Protein AF-A0A662X1R1-F1 (afdb_monomer_lite)

Sequence (113 aa):
SIVDDDDDEDATPTSKEPVNLMQFVVMLYNFGVAQCTLVYDLFRAFVDSFSSTDIELIHQFLKAGGSQLRADDADALRQMVAAIQQKVGEAQQSNGGDQPEERIRFILDSSTT

Secondary structure (DSSP, 8-state):
---------------HHHHHHHHHHHHHHHTTSS-HHHHHHHHHHHHHH--HHHHHHHHHHHHHHHHHHHHH-HHHHHHHHHHHHHHHHHHHHH-SS-S-HHHHHHHHHTT--

pLDDT: mean 75.8, std 15.09, range [45.5, 90.25]

Structure (mmCIF, N/CA/C/O backbone):
data_AF-A0A662X1R1-F1
#
_entry.id   AF-A0A662X1R1-F1
#
loop_
_atom_site.group_PDB
_atom_site.id
_atom_site.type_symbol
_atom_site.label_atom_id
_atom_site.label_alt_id
_atom_site.label_comp_id
_atom_site.label_asym_id
_atom_site.label_entity_id
_atom_site.label_seq_id
_atom_site.pdbx_PDB_ins_code
_atom_site.Cartn_x
_atom_site.Cartn_y
_atom_site.Cartn_z
_atom_site.occupancy
_atom_site.B_iso_or_equiv
_atom_site.auth_seq_id
_atom_site.auth_comp_id
_atom_site.auth_asym_id
_atom_site.auth_atom_id
_atom_site.pdbx_PDB_model_num
ATOM 1 N N . SER A 1 1 ? 16.339 6.416 55.329 1.00 47.03 1 SER A N 1
ATOM 2 C CA . SER A 1 1 ? 15.478 5.809 54.307 1.00 47.03 1 SER A CA 1
ATOM 3 C C . SER A 1 1 ? 14.629 6.885 53.681 1.00 47.03 1 SER A C 1
ATOM 5 O O . SER A 1 1 ? 13.690 7.318 54.327 1.00 47.03 1 SER A O 1
ATOM 7 N N . ILE A 1 2 ? 15.011 7.335 52.493 1.00 45.50 2 ILE A N 1
ATOM 8 C CA . ILE A 1 2 ? 14.128 7.818 51.428 1.00 45.50 2 ILE A CA 1
ATOM 9 C C . ILE A 1 2 ? 14.800 7.232 50.186 1.00 45.50 2 ILE A C 1
ATOM 11 O O . ILE A 1 2 ? 15.981 7.473 49.947 1.00 45.50 2 ILE A O 1
ATOM 15 N N . VAL A 1 3 ? 14.108 6.278 49.582 1.00 48.97 3 VAL A N 1
ATOM 16 C CA . VAL A 1 3 ? 14.410 5.717 48.270 1.00 48.97 3 VAL A CA 1
ATOM 17 C C . VAL A 1 3 ? 13.708 6.649 47.296 1.00 48.97 3 VAL A C 1
ATOM 19 O O . VAL A 1 3 ? 12.483 6.723 47.323 1.00 48.97 3 VAL A O 1
ATOM 22 N N . ASP A 1 4 ? 14.481 7.418 46.539 1.00 50.94 4 ASP A N 1
ATOM 23 C CA . ASP A 1 4 ? 13.992 8.062 45.326 1.00 50.94 4 ASP A CA 1
ATOM 24 C C . ASP A 1 4 ? 14.103 7.003 44.219 1.00 50.94 4 ASP A C 1
ATOM 26 O O . ASP A 1 4 ? 15.178 6.751 43.674 1.00 50.94 4 ASP A O 1
ATOM 30 N N . ASP A 1 5 ? 12.995 6.289 44.022 1.00 50.84 5 ASP A N 1
ATOM 31 C CA . ASP A 1 5 ? 12.708 5.462 42.850 1.00 50.84 5 ASP A CA 1
ATOM 32 C C . ASP A 1 5 ? 12.301 6.432 41.726 1.00 50.84 5 ASP A C 1
ATOM 34 O O . ASP A 1 5 ? 11.145 6.853 41.642 1.00 50.84 5 ASP A O 1
ATOM 38 N N . ASP A 1 6 ? 13.272 6.862 40.915 1.00 49.09 6 ASP A N 1
ATOM 39 C CA . ASP A 1 6 ? 12.999 7.460 39.603 1.00 49.09 6 ASP A CA 1
ATOM 40 C C . ASP A 1 6 ? 12.611 6.319 38.651 1.00 49.09 6 ASP A C 1
ATOM 42 O O . ASP A 1 6 ? 13.437 5.728 37.951 1.00 49.09 6 ASP A O 1
ATOM 46 N N . ASP A 1 7 ? 11.326 5.984 38.708 1.00 48.25 7 ASP A N 1
ATOM 47 C CA . ASP A 1 7 ? 10.625 5.032 37.854 1.00 48.25 7 ASP A CA 1
ATOM 48 C C . ASP A 1 7 ? 10.387 5.672 36.471 1.00 48.25 7 ASP A C 1
ATOM 50 O O . ASP A 1 7 ? 9.308 6.171 36.152 1.00 48.25 7 ASP A O 1
ATOM 54 N N . ASP A 1 8 ? 11.442 5.728 35.653 1.00 48.56 8 ASP A N 1
ATOM 55 C CA . ASP A 1 8 ? 11.401 6.131 34.235 1.00 48.56 8 ASP A CA 1
ATOM 56 C C . ASP A 1 8 ? 10.998 4.919 33.355 1.00 48.56 8 ASP A C 1
ATOM 58 O O . ASP A 1 8 ? 11.670 4.544 32.389 1.00 48.56 8 ASP A O 1
ATOM 62 N N . GLU A 1 9 ? 9.906 4.246 33.730 1.00 54.38 9 GLU A N 1
ATOM 63 C CA . GLU A 1 9 ? 9.410 3.015 33.104 1.00 54.38 9 GLU A CA 1
ATOM 64 C C . GLU A 1 9 ? 8.060 3.240 32.392 1.00 54.38 9 GLU A C 1
ATOM 66 O O . GLU A 1 9 ? 7.065 2.630 32.754 1.00 54.38 9 GLU A O 1
ATOM 71 N N . ASP A 1 10 ? 7.984 4.090 31.353 1.00 45.81 10 ASP A N 1
ATOM 72 C CA . ASP A 1 10 ? 6.912 3.930 30.340 1.00 45.81 10 ASP A CA 1
ATOM 73 C C . ASP A 1 10 ? 7.189 4.566 28.964 1.00 45.81 10 ASP A C 1
ATOM 75 O O . ASP A 1 10 ? 6.433 5.375 28.419 1.00 45.81 10 ASP A O 1
ATOM 79 N N . ALA A 1 11 ? 8.290 4.167 28.340 1.00 45.84 11 ALA A N 1
ATOM 80 C CA . ALA A 1 11 ? 8.374 4.217 26.889 1.00 45.84 11 ALA A CA 1
ATOM 81 C C . ALA A 1 11 ? 8.975 2.903 26.425 1.00 45.84 11 ALA A C 1
ATOM 83 O O . ALA A 1 11 ? 10.178 2.818 26.188 1.00 45.84 11 ALA A O 1
ATOM 84 N N . THR A 1 12 ? 8.147 1.863 26.295 1.00 47.00 12 THR A N 1
ATOM 85 C CA . THR A 1 12 ? 8.550 0.716 25.478 1.00 47.00 12 THR A CA 1
ATOM 86 C C . THR A 1 12 ? 8.950 1.280 24.110 1.00 47.00 12 THR A C 1
ATOM 88 O O . THR A 1 12 ? 8.111 1.862 23.415 1.00 47.00 12 THR A O 1
ATOM 91 N N . PRO A 1 13 ? 10.238 1.233 23.719 1.00 54.03 13 PRO A N 1
ATOM 92 C CA . PRO A 1 13 ? 10.617 1.703 22.407 1.00 54.03 13 PRO A CA 1
ATOM 93 C C . PRO A 1 13 ? 9.915 0.757 21.447 1.00 54.03 13 PRO A C 1
ATOM 95 O O . PRO A 1 13 ? 10.226 -0.435 21.422 1.00 54.03 13 PRO A O 1
ATOM 98 N N . THR A 1 14 ? 8.946 1.257 20.680 1.00 56.66 14 THR A N 1
ATOM 99 C CA . THR A 1 14 ? 8.482 0.544 19.496 1.00 56.66 14 THR A CA 1
ATOM 100 C C . THR A 1 14 ? 9.742 0.115 18.755 1.00 56.66 14 THR A C 1
ATOM 102 O O . THR A 1 14 ? 10.583 0.955 18.413 1.00 56.66 14 THR A O 1
ATOM 105 N N . SER A 1 15 ? 9.968 -1.202 18.662 1.00 64.38 15 SER A N 1
ATOM 106 C CA . SER A 1 15 ? 11.213 -1.709 18.090 1.00 64.38 15 SER A CA 1
ATOM 107 C C . SER A 1 15 ? 11.367 -1.058 16.721 1.00 64.38 15 SER A C 1
ATOM 109 O O . SER A 1 15 ? 10.462 -1.105 15.889 1.00 64.38 15 SER A O 1
ATOM 111 N N . LYS A 1 16 ? 12.492 -0.375 16.498 1.00 75.69 16 LYS A N 1
ATOM 112 C CA . LYS A 1 16 ? 12.748 0.333 15.233 1.00 75.69 16 LYS A CA 1
ATOM 113 C C . LYS A 1 16 ? 13.031 -0.645 14.095 1.00 75.69 16 LYS A C 1
ATOM 115 O O . LYS A 1 16 ? 13.070 -0.250 12.935 1.00 75.69 16 LYS A O 1
ATOM 120 N N . GLU A 1 17 ? 13.242 -1.915 14.422 1.00 83.44 17 GLU A N 1
ATOM 121 C CA . GLU A 1 17 ? 13.563 -2.983 13.483 1.00 83.44 17 GLU A CA 1
ATOM 122 C C . GLU A 1 17 ? 12.483 -3.177 12.406 1.00 83.44 17 GLU A C 1
ATOM 124 O O . GLU A 1 17 ? 12.838 -3.071 11.231 1.00 83.44 17 GLU A O 1
ATOM 129 N N . PRO A 1 18 ? 11.186 -3.378 12.725 1.00 83.12 18 PRO A N 1
ATOM 130 C CA . PRO A 1 18 ? 10.138 -3.515 11.713 1.00 83.12 18 PRO A CA 1
ATOM 131 C C . PRO A 1 18 ? 10.007 -2.284 10.811 1.00 83.12 18 PRO A C 1
ATOM 133 O O . PRO A 1 18 ? 9.851 -2.433 9.601 1.00 83.12 18 PRO A O 1
ATOM 136 N N . VAL A 1 19 ? 10.151 -1.073 11.358 1.00 83.44 19 VAL A N 1
ATOM 137 C CA . VAL A 1 19 ? 10.102 0.171 10.569 1.00 83.44 19 VAL A CA 1
ATOM 138 C C . VAL A 1 19 ? 11.295 0.266 9.615 1.00 83.44 19 VAL A C 1
ATOM 140 O O . VAL A 1 19 ? 11.131 0.593 8.441 1.00 83.44 19 VAL A O 1
ATOM 143 N N . ASN A 1 20 ? 12.498 -0.073 10.082 1.00 87.62 20 ASN A N 1
ATOM 144 C CA . ASN A 1 20 ? 13.706 -0.068 9.256 1.00 87.62 20 ASN A CA 1
ATOM 145 C C . ASN A 1 20 ? 13.650 -1.130 8.149 1.00 87.62 20 ASN A C 1
ATOM 147 O O . ASN A 1 20 ? 14.025 -0.853 7.009 1.00 87.62 20 ASN A O 1
ATOM 151 N N . LEU A 1 21 ? 13.166 -2.333 8.470 1.00 88.69 21 LEU A N 1
ATOM 152 C CA . LEU A 1 21 ? 12.969 -3.407 7.497 1.00 88.69 21 LEU A CA 1
ATOM 153 C C . LEU A 1 21 ? 11.928 -3.012 6.451 1.00 88.69 21 LEU A C 1
ATOM 155 O O . LEU A 1 21 ? 12.163 -3.191 5.258 1.00 88.69 21 LEU A O 1
ATOM 159 N N . MET A 1 22 ? 10.822 -2.404 6.878 1.00 86.56 22 MET A N 1
ATOM 160 C CA . MET A 1 22 ? 9.812 -1.867 5.971 1.00 86.56 22 MET A CA 1
ATOM 161 C C . MET A 1 22 ? 10.404 -0.818 5.033 1.00 86.56 22 MET A C 1
ATOM 163 O O . MET A 1 22 ? 10.251 -0.907 3.816 1.00 86.56 22 MET A O 1
ATOM 167 N N . GLN A 1 23 ? 11.147 0.143 5.583 1.00 86.38 23 GLN A N 1
ATOM 168 C CA . GLN A 1 23 ? 11.812 1.173 4.793 1.00 86.38 23 GLN A CA 1
ATOM 169 C C . GLN A 1 23 ? 12.769 0.555 3.765 1.00 86.38 23 GLN A C 1
ATOM 171 O O . GLN A 1 23 ? 12.835 1.017 2.628 1.00 86.38 23 GLN A O 1
ATOM 176 N N . PHE A 1 24 ? 13.481 -0.511 4.135 1.00 89.50 24 PHE A N 1
ATOM 177 C CA . PHE A 1 24 ? 14.346 -1.247 3.220 1.00 89.50 24 PHE A CA 1
ATOM 178 C C . PHE A 1 24 ? 13.564 -1.920 2.083 1.00 89.50 24 PHE A C 1
ATOM 180 O O . PHE A 1 24 ? 13.948 -1.777 0.923 1.00 89.50 24 PHE A O 1
ATOM 187 N N . VAL A 1 25 ? 12.439 -2.578 2.377 1.00 88.12 25 VAL A N 1
ATOM 188 C CA . VAL A 1 25 ? 11.570 -3.186 1.352 1.00 88.12 25 VAL A CA 1
ATOM 189 C C . VAL A 1 25 ? 11.021 -2.130 0.392 1.00 88.12 25 VAL A C 1
ATOM 191 O O . VAL A 1 25 ? 11.081 -2.320 -0.823 1.00 88.12 25 VAL A O 1
ATOM 194 N N . VAL A 1 26 ? 10.557 -0.990 0.912 1.00 86.69 26 VAL A N 1
ATOM 195 C CA . VAL A 1 26 ? 10.090 0.131 0.083 1.00 86.69 26 VAL A CA 1
ATOM 196 C C . VAL A 1 26 ? 11.206 0.648 -0.815 1.00 86.69 26 VAL A C 1
ATOM 198 O O . VAL A 1 26 ? 10.974 0.901 -1.991 1.00 86.69 26 VAL A O 1
ATOM 201 N N . MET A 1 27 ? 12.434 0.761 -0.303 1.00 88.19 27 MET A N 1
ATOM 202 C CA . MET A 1 27 ? 13.574 1.145 -1.133 1.00 88.19 27 MET A CA 1
ATOM 203 C C . MET A 1 27 ? 13.813 0.134 -2.260 1.00 88.19 27 MET A C 1
ATOM 205 O O . MET A 1 27 ? 13.953 0.546 -3.407 1.00 88.19 27 MET A O 1
ATOM 209 N N . LEU A 1 28 ? 13.802 -1.173 -1.982 1.00 89.75 28 LEU A N 1
ATOM 210 C CA . LEU A 1 28 ? 13.960 -2.199 -3.022 1.00 89.75 28 LEU A CA 1
ATOM 211 C C . LEU A 1 28 ? 12.873 -2.115 -4.102 1.00 89.75 28 LEU A C 1
ATOM 213 O O . LEU A 1 28 ? 13.179 -2.281 -5.283 1.00 89.75 28 LEU A O 1
ATOM 217 N N . TYR A 1 29 ? 11.631 -1.833 -3.713 1.00 88.50 29 TYR A N 1
ATOM 218 C CA . TYR A 1 29 ? 10.533 -1.591 -4.649 1.00 88.50 29 TYR A CA 1
ATOM 219 C C . TYR A 1 29 ? 10.753 -0.316 -5.477 1.00 88.50 29 TYR A C 1
ATOM 221 O O . TYR A 1 29 ? 10.681 -0.353 -6.706 1.00 88.50 29 TYR A O 1
ATOM 229 N N . ASN A 1 30 ? 11.128 0.791 -4.834 1.00 84.75 30 ASN A N 1
ATOM 230 C CA . ASN A 1 30 ? 11.384 2.066 -5.507 1.00 84.75 30 ASN A CA 1
ATOM 231 C C . ASN A 1 30 ? 12.557 1.979 -6.501 1.00 84.75 30 ASN A C 1
ATOM 233 O O . ASN A 1 30 ? 12.536 2.628 -7.545 1.00 84.75 30 ASN A O 1
ATOM 237 N N . PHE A 1 31 ? 13.567 1.151 -6.215 1.00 87.88 31 PHE A N 1
ATOM 238 C CA . PHE A 1 31 ? 14.685 0.874 -7.124 1.00 87.88 31 PHE A CA 1
ATOM 239 C C . PHE A 1 31 ? 14.372 -0.194 -8.189 1.00 87.88 31 PHE A C 1
ATOM 241 O O . PHE A 1 31 ? 15.246 -0.521 -8.992 1.00 87.88 31 PHE A O 1
ATOM 248 N N . GLY A 1 32 ? 13.154 -0.749 -8.211 1.00 85.75 32 GLY A N 1
ATOM 249 C CA . GLY A 1 32 ? 12.725 -1.769 -9.173 1.00 85.75 32 GLY A CA 1
ATOM 250 C C . GLY A 1 32 ? 13.344 -3.155 -8.954 1.00 85.75 32 GLY A C 1
ATOM 251 O O . GLY A 1 32 ? 13.273 -4.003 -9.839 1.00 85.75 32 GLY A O 1
ATOM 252 N N . VAL A 1 33 ? 13.964 -3.393 -7.794 1.00 90.25 33 VAL A N 1
ATOM 253 C CA . VAL A 1 33 ? 14.544 -4.693 -7.412 1.00 90.25 33 VAL A CA 1
ATOM 254 C C . VAL A 1 33 ? 13.447 -5.652 -6.945 1.00 90.25 33 VAL A C 1
ATOM 256 O O . VAL A 1 33 ? 13.503 -6.845 -7.235 1.00 90.25 33 VAL A O 1
ATOM 259 N N . ALA A 1 34 ? 12.446 -5.131 -6.232 1.00 87.56 34 ALA A N 1
ATOM 260 C CA . ALA A 1 34 ? 11.251 -5.864 -5.831 1.00 87.56 34 ALA A CA 1
ATOM 261 C C . ALA A 1 34 ? 10.051 -5.477 -6.708 1.00 87.56 34 ALA A C 1
ATOM 263 O O . ALA A 1 34 ? 9.900 -4.320 -7.095 1.00 87.56 34 ALA A O 1
ATOM 264 N N . GLN A 1 35 ? 9.177 -6.444 -6.995 1.00 88.56 35 GLN A N 1
ATOM 265 C CA . GLN A 1 35 ? 7.936 -6.213 -7.735 1.00 88.56 35 GLN A CA 1
ATOM 266 C C . GLN A 1 35 ? 6.828 -5.695 -6.801 1.00 88.56 35 GLN A C 1
ATOM 268 O O . GLN A 1 35 ? 6.809 -6.029 -5.615 1.00 88.56 35 GLN A O 1
ATOM 273 N N . CYS A 1 36 ? 5.876 -4.926 -7.342 1.00 84.81 36 CYS A N 1
ATOM 274 C CA . CYS A 1 36 ? 4.721 -4.404 -6.601 1.00 84.81 36 CYS A CA 1
ATOM 275 C C . CYS A 1 36 ? 3.887 -5.499 -5.904 1.00 84.81 36 CYS A C 1
ATOM 277 O O . CYS A 1 36 ? 3.325 -5.256 -4.843 1.00 84.81 36 CYS A O 1
ATOM 279 N N . THR A 1 37 ? 3.865 -6.725 -6.436 1.00 87.50 37 THR A N 1
ATOM 280 C CA . THR A 1 37 ? 3.172 -7.893 -5.860 1.00 87.50 37 THR A CA 1
ATOM 281 C C . THR A 1 37 ? 3.612 -8.211 -4.431 1.00 87.50 37 THR A C 1
ATOM 283 O O . THR A 1 37 ? 2.766 -8.289 -3.546 1.00 87.50 37 THR A O 1
ATOM 286 N N . LEU A 1 38 ? 4.924 -8.288 -4.173 1.00 87.88 38 LEU A N 1
ATOM 287 C CA . LEU A 1 38 ? 5.478 -8.528 -2.829 1.00 87.88 38 LEU A CA 1
ATOM 288 C C . LEU A 1 38 ? 4.976 -7.490 -1.820 1.00 87.88 38 LEU A C 1
ATOM 290 O O . LEU A 1 38 ? 4.717 -7.783 -0.654 1.00 87.88 38 LEU A O 1
ATOM 294 N N . VAL A 1 39 ? 4.871 -6.256 -2.290 1.00 85.88 39 VAL A N 1
ATOM 295 C CA . VAL A 1 39 ? 4.506 -5.106 -1.484 1.00 85.88 39 VAL A CA 1
ATOM 296 C C . VAL A 1 39 ? 3.011 -5.123 -1.153 1.00 85.88 39 VAL A C 1
ATOM 298 O O . VAL A 1 39 ? 2.638 -4.889 -0.004 1.00 85.88 39 VAL A O 1
ATOM 301 N N . TYR A 1 40 ? 2.163 -5.465 -2.127 1.00 87.81 40 TYR A N 1
ATOM 302 C CA . TYR A 1 40 ? 0.733 -5.683 -1.906 1.00 87.81 40 TYR A CA 1
ATOM 303 C C . TYR A 1 40 ? 0.468 -6.843 -0.933 1.00 87.81 40 TYR A C 1
ATOM 305 O O . TYR A 1 40 ? -0.399 -6.725 -0.066 1.00 87.81 40 TYR A O 1
ATOM 313 N N . ASP A 1 41 ? 1.236 -7.932 -1.024 1.00 89.31 41 ASP A N 1
ATOM 314 C CA . ASP A 1 41 ? 1.092 -9.091 -0.135 1.00 89.31 41 ASP A CA 1
ATOM 315 C C . ASP A 1 41 ? 1.471 -8.755 1.317 1.00 89.31 41 ASP A C 1
ATOM 317 O O . ASP A 1 41 ? 0.732 -9.090 2.246 1.00 89.31 41 ASP A O 1
ATOM 321 N N . LEU A 1 42 ? 2.579 -8.032 1.519 1.00 88.94 42 LEU A N 1
ATOM 322 C CA . LEU A 1 42 ? 2.981 -7.508 2.831 1.00 88.94 42 LEU A CA 1
ATOM 323 C C . LEU A 1 42 ? 1.908 -6.593 3.418 1.00 88.94 42 LEU A C 1
ATOM 325 O O . LEU A 1 42 ? 1.512 -6.757 4.570 1.00 88.94 42 LEU A O 1
ATOM 329 N N . PHE A 1 43 ? 1.400 -5.662 2.612 1.00 87.75 43 PHE A N 1
ATOM 330 C CA . PHE A 1 43 ? 0.342 -4.756 3.035 1.00 87.75 43 PHE A CA 1
ATOM 331 C C . PHE A 1 43 ? -0.899 -5.512 3.503 1.00 87.75 43 PHE A C 1
ATOM 333 O O . PHE A 1 43 ? -1.459 -5.209 4.555 1.00 87.75 43 PHE A O 1
ATOM 340 N N . ARG A 1 44 ? -1.318 -6.527 2.745 1.00 88.81 44 ARG A N 1
ATOM 341 C CA . ARG A 1 44 ? -2.473 -7.349 3.095 1.00 88.81 44 ARG A CA 1
ATOM 342 C C . ARG A 1 44 ? -2.259 -8.110 4.402 1.00 88.81 44 ARG A C 1
ATOM 344 O O . ARG A 1 44 ? -3.173 -8.138 5.219 1.00 88.81 44 ARG A O 1
ATOM 351 N N . ALA A 1 45 ? -1.051 -8.625 4.639 1.00 89.50 45 ALA A N 1
ATOM 352 C CA . ALA A 1 45 ? -0.703 -9.255 5.910 1.00 89.50 45 ALA A CA 1
ATOM 353 C C . ALA A 1 45 ? -0.848 -8.286 7.101 1.00 89.50 45 ALA A C 1
ATOM 355 O O . ALA A 1 45 ? -1.415 -8.672 8.120 1.00 89.50 45 ALA A O 1
ATOM 356 N N . PHE A 1 46 ? -0.422 -7.024 6.954 1.00 88.19 46 PHE A N 1
ATOM 357 C CA . PHE A 1 46 ? -0.584 -5.994 7.994 1.00 88.19 46 PHE A CA 1
ATOM 358 C C . PHE A 1 46 ? -2.042 -5.608 8.238 1.00 88.19 46 PHE A C 1
ATOM 360 O O . PHE A 1 46 ? -2.441 -5.357 9.374 1.00 88.19 46 PHE A O 1
ATOM 367 N N . VAL A 1 47 ? -2.858 -5.557 7.183 1.00 86.69 47 VAL A N 1
ATOM 368 C CA . VAL A 1 47 ? -4.300 -5.293 7.311 1.00 86.69 47 VAL A CA 1
ATOM 369 C C . VAL A 1 47 ? -5.012 -6.451 8.013 1.00 86.69 47 VAL A C 1
ATOM 371 O O . VAL A 1 47 ? -5.958 -6.225 8.770 1.00 86.69 47 VAL A O 1
ATOM 374 N N . ASP A 1 48 ? -4.562 -7.686 7.791 1.00 87.75 48 ASP A N 1
ATOM 375 C CA . ASP A 1 48 ? -5.141 -8.866 8.427 1.00 87.75 48 ASP A CA 1
ATOM 376 C C . ASP A 1 48 ? -4.824 -8.928 9.929 1.00 87.75 48 ASP A C 1
ATOM 378 O O . ASP A 1 48 ? -5.745 -9.179 10.715 1.00 87.75 48 ASP A O 1
ATOM 382 N N . SER A 1 49 ? -3.574 -8.654 10.334 1.00 86.69 49 SER A N 1
ATOM 383 C CA . SER A 1 49 ? -3.149 -8.631 11.744 1.00 86.69 49 SER A CA 1
ATOM 384 C C . SER A 1 49 ? -3.615 -7.389 12.505 1.00 86.69 49 SER A C 1
ATOM 386 O O . SER A 1 49 ? -3.992 -7.501 13.670 1.00 86.69 49 SER A O 1
ATOM 388 N N . PHE A 1 50 ? -3.625 -6.228 11.844 1.00 84.81 50 PHE A N 1
ATOM 389 C CA . PHE A 1 50 ? -4.168 -4.959 12.333 1.00 84.81 50 PHE A CA 1
ATOM 390 C C . PHE A 1 50 ? -3.681 -4.538 13.737 1.00 84.81 50 PHE A C 1
ATOM 392 O O . PHE A 1 50 ? -4.446 -4.011 14.546 1.00 84.81 50 PHE A O 1
ATOM 399 N N . SER A 1 51 ? -2.403 -4.772 14.056 1.00 84.50 51 SER A N 1
ATOM 400 C CA . SER A 1 51 ? -1.799 -4.296 15.307 1.00 84.50 51 SER A CA 1
ATOM 401 C C . SER A 1 51 ? -1.401 -2.813 15.233 1.00 84.50 51 SER A C 1
ATOM 403 O O . SER A 1 51 ? -1.320 -2.224 14.156 1.00 84.50 51 SER A O 1
ATOM 405 N N . SER A 1 52 ? -1.090 -2.198 16.381 1.00 80.81 52 SER A N 1
ATOM 406 C CA . SER A 1 52 ? -0.596 -0.809 16.439 1.00 80.81 52 SER A CA 1
ATOM 407 C C . SER A 1 52 ? 0.649 -0.594 15.563 1.00 80.81 52 SER A C 1
ATOM 409 O O . SER A 1 52 ? 0.740 0.388 14.827 1.00 80.81 52 SER A O 1
ATOM 411 N N . THR A 1 53 ? 1.577 -1.559 15.569 1.00 82.88 53 THR A N 1
ATOM 412 C CA . THR A 1 53 ? 2.774 -1.529 14.719 1.00 82.88 53 THR A CA 1
ATOM 413 C C . THR A 1 53 ? 2.412 -1.637 13.241 1.00 82.88 53 THR A C 1
ATOM 415 O O . THR A 1 53 ? 2.947 -0.887 12.433 1.00 82.88 53 THR A O 1
ATOM 418 N N . ASP A 1 54 ? 1.473 -2.511 12.882 1.00 85.81 54 ASP A N 1
ATOM 419 C CA . ASP A 1 54 ? 1.056 -2.711 11.489 1.00 85.81 54 ASP A CA 1
ATOM 420 C C . ASP A 1 54 ? 0.445 -1.447 10.882 1.00 85.81 54 ASP A C 1
ATOM 422 O O . ASP A 1 54 ? 0.741 -1.102 9.739 1.00 85.81 54 ASP A O 1
ATOM 426 N N . ILE A 1 55 ? -0.355 -0.715 11.663 1.00 85.56 55 ILE A N 1
ATOM 427 C CA . ILE A 1 55 ? -0.948 0.562 11.246 1.00 85.56 55 ILE A CA 1
ATOM 428 C C . ILE A 1 55 ? 0.149 1.592 10.942 1.00 85.56 55 ILE A C 1
ATOM 430 O O . ILE A 1 55 ? 0.077 2.294 9.930 1.00 85.56 55 ILE A O 1
ATOM 434 N N . GLU A 1 56 ? 1.184 1.665 11.779 1.00 85.38 56 GLU A N 1
ATOM 435 C CA . GLU A 1 56 ? 2.309 2.581 11.576 1.00 85.38 56 GLU A CA 1
ATOM 436 C C . GLU A 1 56 ? 3.157 2.192 10.352 1.00 85.38 56 GLU A C 1
ATOM 438 O O . GLU A 1 56 ? 3.547 3.055 9.561 1.00 85.38 56 GLU A O 1
ATOM 443 N N . LEU A 1 57 ? 3.365 0.892 10.118 1.00 85.88 57 LEU A N 1
ATOM 444 C CA . LEU A 1 57 ? 4.040 0.393 8.916 1.00 85.88 57 LEU A CA 1
ATOM 445 C C . LEU A 1 57 ? 3.240 0.693 7.642 1.00 85.88 57 LEU A C 1
ATOM 447 O O . LEU A 1 57 ? 3.816 1.172 6.665 1.00 85.88 57 LEU A O 1
ATOM 451 N N . ILE A 1 58 ? 1.923 0.465 7.658 1.00 86.88 58 ILE A N 1
ATOM 452 C CA . ILE A 1 58 ? 0.997 0.806 6.566 1.00 86.88 58 ILE A CA 1
ATOM 453 C C . ILE A 1 58 ? 1.069 2.302 6.248 1.00 86.88 58 ILE A C 1
ATOM 455 O O . ILE A 1 58 ? 1.125 2.694 5.080 1.00 86.88 58 ILE A O 1
ATOM 459 N N . HIS A 1 59 ? 1.078 3.148 7.277 1.00 84.44 59 HIS A N 1
ATOM 460 C CA . HIS A 1 59 ? 1.132 4.598 7.118 1.00 84.44 59 HIS A CA 1
ATOM 461 C C . HIS A 1 59 ? 2.442 5.059 6.473 1.00 84.44 59 HIS A C 1
ATOM 463 O O . HIS A 1 59 ? 2.425 5.748 5.447 1.00 84.44 59 HIS A O 1
ATOM 469 N N . GLN A 1 60 ? 3.574 4.614 7.022 1.00 83.12 60 GLN A N 1
ATOM 470 C CA . GLN A 1 60 ? 4.901 4.898 6.477 1.00 83.12 60 GLN A CA 1
ATOM 471 C C . GLN A 1 60 ? 5.014 4.430 5.022 1.00 83.12 60 GLN A C 1
ATOM 473 O O . GLN A 1 60 ? 5.582 5.115 4.166 1.00 83.12 60 GLN A O 1
ATOM 478 N N . PHE A 1 61 ? 4.426 3.276 4.733 1.00 83.25 61 PHE A N 1
ATOM 479 C CA . PHE A 1 61 ? 4.412 2.678 3.417 1.00 83.25 61 PHE A CA 1
ATOM 480 C C . PHE A 1 61 ? 3.625 3.513 2.392 1.00 83.25 61 PHE A C 1
ATOM 482 O O . PHE A 1 61 ? 4.157 3.863 1.335 1.00 83.25 61 PHE A O 1
ATOM 489 N N . LEU A 1 62 ? 2.388 3.907 2.712 1.00 84.75 62 LEU A N 1
ATOM 490 C CA . LEU A 1 62 ? 1.574 4.760 1.838 1.00 84.75 62 LEU A CA 1
ATOM 491 C C . LEU A 1 62 ? 2.249 6.110 1.573 1.00 84.75 62 LEU A C 1
ATOM 493 O O . LEU A 1 62 ? 2.188 6.621 0.453 1.00 84.75 62 LEU A O 1
ATOM 497 N N . LYS A 1 63 ? 2.943 6.654 2.576 1.00 84.00 63 LYS A N 1
ATOM 498 C CA . LYS A 1 63 ? 3.700 7.903 2.458 1.00 84.00 63 LYS A CA 1
ATOM 499 C C . LYS A 1 63 ? 4.897 7.784 1.511 1.00 84.00 63 LYS A C 1
ATOM 501 O O . LYS A 1 63 ? 5.154 8.710 0.746 1.00 84.00 63 LYS A O 1
ATOM 506 N N . ALA A 1 64 ? 5.633 6.674 1.563 1.00 80.88 64 ALA A N 1
ATOM 507 C CA . ALA A 1 64 ? 6.876 6.500 0.811 1.00 80.88 64 ALA A CA 1
ATOM 508 C C . ALA A 1 64 ? 6.694 5.871 -0.585 1.00 80.88 64 ALA A C 1
ATOM 510 O O . ALA A 1 64 ? 7.495 6.153 -1.476 1.00 80.88 64 ALA A O 1
ATOM 511 N N . GLY A 1 65 ? 5.667 5.036 -0.782 1.00 78.94 65 GLY A N 1
ATOM 512 C CA . GLY A 1 65 ? 5.450 4.261 -2.014 1.00 78.94 65 GLY A CA 1
ATOM 513 C C . GLY A 1 65 ? 4.072 4.433 -2.665 1.00 78.94 65 GLY A C 1
ATOM 514 O O . GLY A 1 65 ? 3.828 3.873 -3.733 1.00 78.94 65 GLY A O 1
ATOM 515 N N . GLY A 1 66 ? 3.158 5.210 -2.072 1.00 82.19 66 GLY A N 1
ATOM 516 C CA . GLY A 1 66 ? 1.762 5.279 -2.524 1.00 82.19 66 GLY A CA 1
ATOM 517 C C . GLY A 1 66 ? 1.560 5.825 -3.944 1.00 82.19 66 GLY A C 1
ATOM 518 O O . GLY A 1 66 ? 0.622 5.415 -4.628 1.00 82.19 66 GLY A O 1
ATOM 519 N N . SER A 1 67 ? 2.425 6.724 -4.423 1.00 82.75 67 SER A N 1
ATOM 520 C CA . SER A 1 67 ? 2.349 7.246 -5.796 1.00 82.75 67 SER A CA 1
ATOM 521 C C . SER A 1 67 ? 2.770 6.207 -6.837 1.00 82.75 67 SER A C 1
ATOM 523 O O . SER A 1 67 ? 2.095 6.066 -7.855 1.00 82.75 67 SER A O 1
ATOM 525 N N . GLN A 1 68 ? 3.845 5.466 -6.564 1.00 84.94 68 GLN A N 1
ATOM 526 C CA . GLN A 1 68 ? 4.371 4.436 -7.454 1.00 84.94 68 GLN A CA 1
ATOM 527 C C . GLN A 1 68 ? 3.420 3.237 -7.523 1.00 84.94 68 GLN A C 1
ATOM 529 O O . GLN A 1 68 ? 3.067 2.806 -8.615 1.00 84.94 68 GLN A O 1
ATOM 534 N N . LEU A 1 69 ? 2.867 2.811 -6.384 1.00 82.69 69 LEU A N 1
ATOM 535 C CA . LEU A 1 69 ? 1.834 1.771 -6.364 1.00 82.69 69 LEU A CA 1
ATOM 536 C C . LEU A 1 69 ? 0.582 2.161 -7.135 1.00 82.69 69 LEU A C 1
ATOM 538 O O . LEU A 1 69 ? -0.038 1.317 -7.769 1.00 82.69 69 LEU A O 1
ATOM 542 N N . ARG A 1 70 ? 0.170 3.432 -7.066 1.00 86.19 70 ARG A N 1
ATOM 543 C CA . ARG A 1 70 ? -0.990 3.896 -7.832 1.00 86.19 70 ARG A CA 1
ATOM 544 C C . ARG A 1 70 ? -0.724 3.836 -9.334 1.00 86.19 70 ARG A C 1
ATOM 546 O O . ARG A 1 70 ? -1.658 3.594 -10.091 1.00 86.19 70 ARG A O 1
ATOM 553 N N . ALA A 1 71 ? 0.512 4.102 -9.753 1.00 86.56 71 ALA A N 1
ATOM 554 C CA . ALA A 1 71 ? 0.909 3.990 -11.149 1.00 86.56 71 ALA A CA 1
ATOM 555 C C . ALA A 1 71 ? 0.955 2.525 -11.614 1.00 86.56 71 ALA A C 1
ATOM 557 O O . ALA A 1 71 ? 0.583 2.257 -12.754 1.00 86.56 71 ALA A O 1
ATOM 558 N N . ASP A 1 72 ? 1.358 1.604 -10.734 1.00 87.31 72 ASP A N 1
ATOM 559 C CA . ASP A 1 72 ? 1.416 0.171 -11.032 1.00 87.31 72 ASP A CA 1
ATOM 560 C C . ASP A 1 72 ? 0.021 -0.479 -11.062 1.00 87.31 72 ASP A C 1
ATOM 562 O O . ASP A 1 72 ? -0.315 -1.158 -12.031 1.00 87.31 72 ASP A O 1
ATOM 566 N N . ASP A 1 73 ? -0.800 -0.266 -10.027 1.00 86.81 73 ASP A N 1
ATOM 567 C CA . ASP A 1 73 ? -2.180 -0.760 -9.945 1.00 86.81 73 ASP A CA 1
ATOM 568 C C . ASP A 1 73 ? -3.034 0.096 -8.985 1.00 86.81 73 ASP A C 1
ATOM 570 O O . ASP A 1 73 ? -3.014 -0.038 -7.752 1.00 86.81 73 ASP A O 1
ATOM 574 N N . ALA A 1 74 ? -3.825 0.996 -9.571 1.00 86.56 74 ALA A N 1
ATOM 575 C CA . ALA A 1 74 ? -4.723 1.877 -8.833 1.00 86.56 74 ALA A CA 1
ATOM 576 C C . ALA A 1 74 ? -5.907 1.136 -8.179 1.00 86.56 74 ALA A C 1
ATOM 578 O O . ALA A 1 74 ? -6.390 1.573 -7.129 1.00 86.56 74 ALA A O 1
ATOM 579 N N . ASP A 1 75 ? -6.377 0.030 -8.767 1.00 88.50 75 ASP A N 1
ATOM 580 C CA . ASP A 1 75 ? -7.507 -0.737 -8.235 1.00 88.50 75 ASP A CA 1
ATOM 581 C C . ASP A 1 75 ? -7.087 -1.574 -7.026 1.00 88.50 75 ASP A C 1
ATOM 583 O O . ASP A 1 75 ? -7.818 -1.614 -6.031 1.00 88.50 75 ASP A O 1
ATOM 587 N N . ALA A 1 76 ? -5.894 -2.176 -7.064 1.00 84.94 76 ALA A N 1
ATOM 588 C CA . ALA A 1 76 ? -5.312 -2.863 -5.913 1.00 84.94 76 ALA A CA 1
ATOM 589 C C . ALA A 1 76 ? -5.136 -1.902 -4.729 1.00 84.94 76 ALA A C 1
ATOM 591 O O . ALA A 1 76 ? -5.572 -2.199 -3.614 1.00 84.94 76 ALA A O 1
ATOM 592 N N . LEU A 1 77 ? -4.592 -0.702 -4.975 1.00 86.44 77 LEU A N 1
ATOM 593 C CA . LEU A 1 77 ? -4.456 0.327 -3.941 1.00 86.44 77 LEU A CA 1
ATOM 594 C C . LEU A 1 77 ? -5.810 0.738 -3.348 1.00 86.44 77 LEU A C 1
ATOM 596 O O . LEU A 1 77 ? -5.943 0.850 -2.129 1.00 86.44 77 LEU A O 1
ATOM 600 N N . ARG A 1 78 ? -6.835 0.920 -4.186 1.00 87.00 78 ARG A N 1
ATOM 601 C CA . ARG A 1 78 ? -8.187 1.260 -3.723 1.00 87.00 78 ARG A CA 1
ATOM 602 C C . ARG A 1 78 ? -8.788 0.161 -2.843 1.00 87.00 78 ARG A C 1
ATOM 604 O O . ARG A 1 78 ? -9.384 0.474 -1.814 1.00 87.00 78 ARG A O 1
ATOM 611 N N . GLN A 1 79 ? -8.636 -1.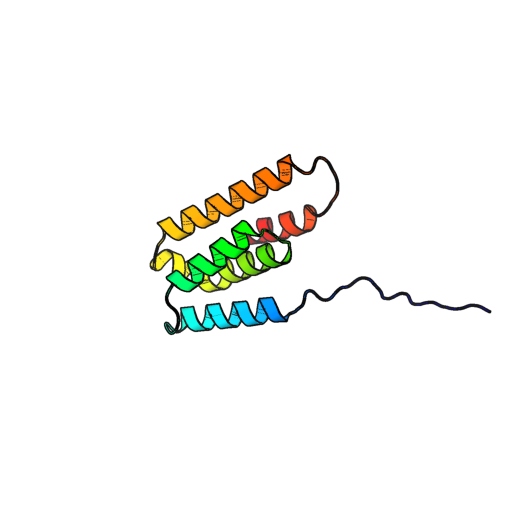106 -3.231 1.00 87.75 79 GLN A N 1
ATOM 612 C CA . GLN A 1 79 ? -9.127 -2.248 -2.451 1.00 87.75 79 GLN A CA 1
ATOM 613 C C . GLN A 1 79 ? -8.441 -2.343 -1.086 1.00 87.75 79 GLN A C 1
ATOM 615 O O . GLN A 1 79 ? -9.107 -2.564 -0.078 1.00 87.75 79 GLN A O 1
ATOM 620 N N . MET A 1 80 ? -7.131 -2.109 -1.039 1.00 86.12 80 MET A N 1
ATOM 621 C CA . MET A 1 80 ? -6.368 -2.085 0.208 1.00 86.12 80 MET A CA 1
ATOM 622 C C . MET A 1 80 ? -6.819 -0.976 1.162 1.00 86.12 80 MET A C 1
ATOM 624 O O . MET A 1 80 ? -7.033 -1.230 2.345 1.00 86.12 80 MET A O 1
ATOM 628 N N . VAL A 1 81 ? -7.012 0.245 0.654 1.00 85.62 81 VAL A N 1
ATOM 629 C CA . VAL A 1 81 ? -7.521 1.364 1.465 1.00 85.62 81 VAL A CA 1
ATOM 630 C C . VAL A 1 81 ? -8.923 1.057 1.997 1.00 85.62 81 VAL A C 1
ATOM 632 O O . VAL A 1 81 ? -9.200 1.312 3.168 1.00 85.62 81 VAL A O 1
ATOM 635 N N . ALA A 1 82 ? -9.791 0.459 1.175 1.00 87.69 82 ALA A N 1
ATOM 636 C CA . ALA A 1 82 ? -11.120 0.038 1.612 1.00 87.69 82 ALA A CA 1
ATOM 637 C C . ALA A 1 82 ? -11.058 -1.032 2.720 1.00 87.69 82 ALA A C 1
ATOM 639 O O . ALA A 1 82 ? -11.815 -0.952 3.686 1.00 87.69 82 ALA A O 1
ATOM 640 N N . ALA A 1 83 ? -10.129 -1.988 2.623 1.00 87.19 83 ALA A N 1
ATOM 641 C CA . ALA A 1 83 ? -9.931 -3.016 3.644 1.00 87.19 83 ALA A CA 1
ATOM 642 C C . ALA A 1 83 ? -9.473 -2.421 4.989 1.00 87.19 83 ALA A C 1
ATOM 644 O O . ALA A 1 83 ? -9.977 -2.821 6.037 1.00 87.19 83 ALA A O 1
ATOM 645 N N . ILE A 1 84 ? -8.594 -1.410 4.970 1.00 86.50 84 ILE A N 1
ATOM 646 C CA . ILE A 1 84 ? -8.212 -0.667 6.184 1.00 86.50 84 ILE A CA 1
ATOM 647 C C . ILE A 1 84 ? -9.423 0.032 6.792 1.00 86.50 84 ILE A C 1
ATOM 649 O O . ILE A 1 84 ? -9.662 -0.091 7.988 1.00 86.50 84 ILE A O 1
ATOM 653 N N . GLN A 1 85 ? -10.197 0.760 5.983 1.00 84.00 85 GLN A N 1
ATOM 654 C CA . GLN A 1 85 ? -11.374 1.486 6.467 1.00 84.00 85 GLN A CA 1
ATOM 655 C C . GLN A 1 85 ? -12.403 0.546 7.102 1.00 84.00 85 GLN A C 1
ATOM 657 O O . GLN A 1 85 ? -12.975 0.874 8.141 1.00 84.00 85 GLN A O 1
ATOM 662 N N . GLN A 1 86 ? -12.598 -0.637 6.517 1.00 86.81 86 GLN A N 1
AT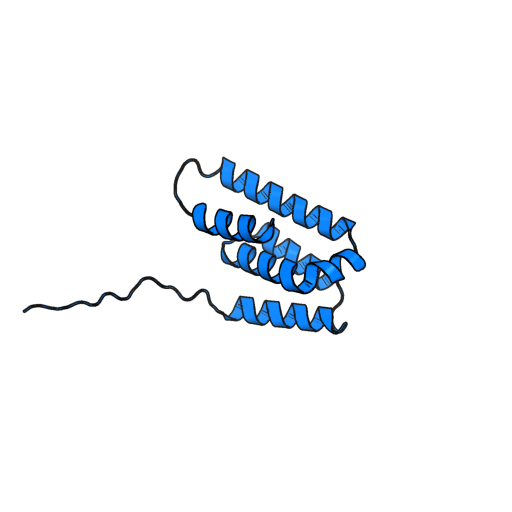OM 663 C CA . GLN A 1 86 ? -13.444 -1.673 7.095 1.00 86.81 86 GLN A CA 1
ATOM 664 C C . GLN A 1 86 ? -12.902 -2.151 8.451 1.00 86.81 86 GLN A C 1
ATOM 666 O O . GLN A 1 86 ? -13.649 -2.148 9.426 1.00 86.81 86 GLN A O 1
ATOM 671 N N . LYS A 1 87 ? -11.610 -2.494 8.539 1.00 83.75 87 LYS A N 1
ATOM 672 C CA . LYS A 1 87 ? -10.966 -2.929 9.792 1.00 83.75 87 LYS A CA 1
ATOM 673 C C . LYS A 1 87 ? -11.038 -1.869 10.893 1.00 83.75 87 LYS A C 1
ATOM 675 O O . LYS A 1 87 ? -11.305 -2.205 12.043 1.00 83.75 87 LYS A O 1
ATOM 680 N N . VAL A 1 88 ? -10.865 -0.592 10.544 1.00 82.38 88 VAL A N 1
ATOM 681 C CA . VAL A 1 88 ? -11.053 0.534 11.476 1.00 82.38 88 VAL A CA 1
ATOM 682 C C . VAL A 1 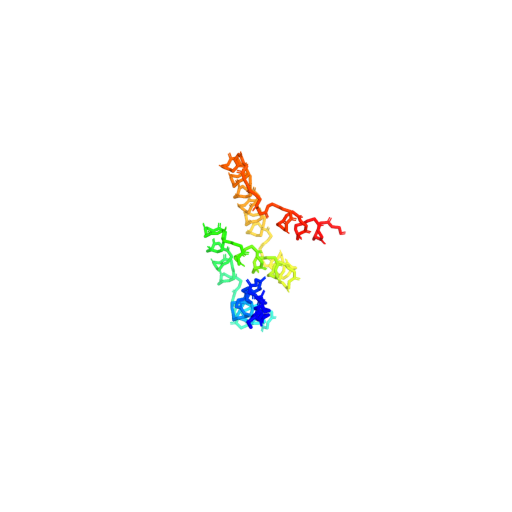88 ? -12.497 0.578 11.980 1.00 82.38 88 VAL A C 1
ATOM 684 O O . VAL A 1 88 ? -12.715 0.667 13.185 1.00 82.38 88 VAL A O 1
ATOM 687 N N . GLY A 1 89 ? -13.483 0.478 11.083 1.00 79.94 89 GLY A N 1
ATOM 688 C CA . GLY A 1 89 ? -14.900 0.486 11.458 1.00 79.94 89 GLY A CA 1
ATOM 689 C C . GLY A 1 89 ? -15.300 -0.697 12.346 1.00 79.94 89 GLY A C 1
ATOM 690 O O . GLY A 1 89 ? -16.071 -0.523 13.289 1.00 79.94 89 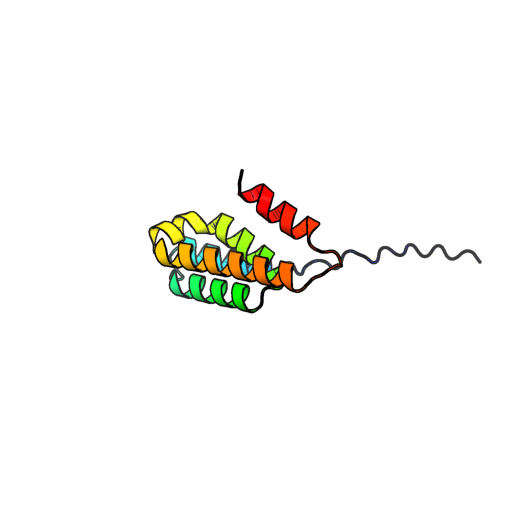GLY A O 1
ATOM 691 N N . GLU A 1 90 ? -14.746 -1.884 12.088 1.00 80.31 90 GLU A N 1
ATOM 692 C CA . GLU A 1 90 ? -14.926 -3.079 12.923 1.00 80.31 90 GLU A CA 1
ATOM 693 C C . GLU A 1 90 ? -14.304 -2.888 14.314 1.00 80.31 90 GLU A C 1
ATOM 695 O O . GLU A 1 90 ? -14.979 -3.118 15.319 1.00 80.31 90 GLU A O 1
ATOM 700 N N . ALA A 1 91 ? -13.064 -2.388 14.387 1.00 71.81 91 ALA A N 1
ATOM 701 C CA . ALA A 1 91 ? -12.378 -2.108 15.649 1.00 71.81 91 ALA A CA 1
ATOM 702 C C . ALA A 1 91 ? -13.151 -1.096 16.519 1.00 71.81 91 ALA A C 1
ATOM 704 O O . ALA A 1 91 ? -13.298 -1.299 17.728 1.00 71.81 91 ALA A O 1
ATOM 705 N N . GLN 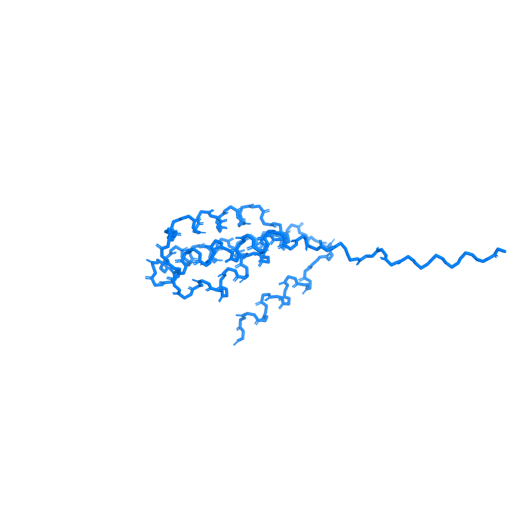A 1 92 ? -13.715 -0.055 15.895 1.00 66.75 92 GLN A N 1
ATOM 706 C CA . GLN A 1 92 ? -14.550 0.959 16.553 1.00 66.75 92 GLN A CA 1
ATOM 707 C C . GLN A 1 92 ? -15.892 0.411 17.058 1.00 66.75 92 GLN A C 1
ATOM 709 O O . GLN A 1 92 ? -16.406 0.878 18.070 1.00 66.75 92 GLN A O 1
ATOM 714 N N . GLN A 1 93 ? -16.476 -0.581 16.379 1.00 63.94 93 GLN A N 1
ATOM 715 C CA . GLN A 1 93 ? -17.722 -1.221 16.822 1.00 63.94 93 GLN A CA 1
ATOM 716 C C . GLN A 1 93 ? -17.494 -2.257 17.929 1.00 63.94 93 GLN A C 1
ATOM 718 O O . GLN A 1 93 ? -18.392 -2.481 18.741 1.00 63.94 93 GLN A O 1
ATOM 723 N N . SER A 1 94 ? -16.310 -2.874 17.988 1.00 60.47 94 SER A N 1
ATOM 724 C CA . SER A 1 94 ? -15.960 -3.849 19.027 1.00 60.47 94 SER A CA 1
ATOM 725 C C . SER A 1 94 ? -15.530 -3.228 20.363 1.00 60.47 94 SER A C 1
ATOM 727 O O . SER A 1 94 ? -15.720 -3.864 21.398 1.00 60.47 94 SER A O 1
ATOM 729 N N . ASN A 1 95 ? -15.006 -1.996 20.372 1.00 48.38 95 ASN A N 1
ATOM 730 C CA . ASN A 1 95 ? -14.535 -1.325 21.590 1.00 48.38 95 ASN A CA 1
ATOM 731 C C . ASN A 1 95 ? -15.531 -0.269 22.092 1.00 48.38 95 ASN A C 1
ATOM 733 O O . ASN A 1 95 ? -15.386 0.929 21.866 1.00 48.38 95 ASN A O 1
ATOM 737 N N . GLY A 1 96 ? -16.515 -0.718 22.872 1.00 48.09 96 GLY A N 1
ATOM 738 C CA . GLY A 1 96 ? -17.404 0.131 23.677 1.00 48.09 96 GLY A CA 1
ATOM 739 C C . GLY A 1 96 ? -16.741 0.794 24.897 1.00 48.09 96 GLY A C 1
ATOM 740 O O . GLY A 1 96 ? -17.390 0.920 25.931 1.00 48.09 96 GLY A O 1
ATOM 741 N N . GLY A 1 97 ? -15.485 1.231 24.786 1.00 47.12 97 GLY A N 1
ATOM 742 C CA . GLY A 1 97 ? -14.755 1.943 25.838 1.00 47.12 97 GLY A CA 1
ATOM 743 C C . GLY A 1 97 ? -13.550 1.171 26.366 1.00 47.12 97 GLY A C 1
ATOM 744 O O . GLY A 1 97 ? -13.689 0.359 27.265 1.00 47.12 97 GLY A O 1
ATOM 745 N N . ASP A 1 98 ? -12.373 1.423 25.804 1.00 48.66 98 ASP A N 1
ATOM 746 C CA . ASP A 1 98 ? -11.267 2.057 26.528 1.00 48.66 98 ASP A CA 1
ATOM 747 C C . ASP A 1 98 ? -10.158 2.414 25.524 1.00 48.66 98 ASP A C 1
ATOM 749 O O . ASP A 1 98 ? -10.052 1.824 24.448 1.00 48.66 98 ASP A O 1
ATOM 753 N N . GLN A 1 99 ? -9.403 3.458 25.834 1.00 56.50 99 GLN A N 1
ATOM 754 C CA . GLN A 1 99 ? -8.562 4.227 24.910 1.00 56.50 99 GLN A CA 1
ATOM 755 C C . GLN A 1 99 ? -7.376 3.431 24.325 1.00 56.50 99 GLN A C 1
ATOM 757 O O . GLN A 1 99 ? -6.549 2.901 25.063 1.00 56.50 99 GLN A O 1
ATOM 762 N N . PRO A 1 100 ? -7.274 3.381 22.980 1.00 51.53 100 PRO A N 1
ATOM 763 C CA . PRO A 1 100 ? -6.089 3.871 22.253 1.00 51.53 100 PRO A CA 1
ATOM 764 C C . PRO A 1 100 ? -6.441 4.719 21.004 1.00 51.53 100 PRO A C 1
ATOM 766 O O . PRO A 1 100 ? -5.599 4.959 20.136 1.00 51.53 100 PRO A O 1
ATOM 769 N N . GLU A 1 101 ? -7.686 5.194 20.892 1.00 64.44 101 GLU A N 1
ATOM 770 C CA . GLU A 1 101 ? -8.193 5.837 19.671 1.00 64.44 101 GLU A CA 1
ATOM 771 C C . GLU A 1 101 ? -7.550 7.189 19.329 1.00 64.44 101 GLU A C 1
ATOM 773 O O . GLU A 1 101 ? -7.469 7.529 18.151 1.00 64.44 101 GLU A O 1
ATOM 778 N N . GLU A 1 102 ? -7.076 7.968 20.303 1.00 61.12 102 GLU A N 1
ATOM 779 C CA . GLU A 1 102 ? -6.603 9.336 20.034 1.00 61.12 102 GLU A CA 1
ATOM 780 C C . GLU A 1 102 ? -5.314 9.371 19.202 1.00 61.12 102 GLU A C 1
ATOM 782 O O . GLU A 1 102 ? -5.212 10.165 18.265 1.00 61.12 102 GLU A O 1
ATOM 787 N N . ARG A 1 103 ? -4.360 8.463 19.460 1.00 59.25 103 ARG A N 1
ATOM 788 C CA . ARG A 1 103 ? -3.127 8.354 18.657 1.00 59.25 103 ARG A CA 1
ATOM 789 C C . ARG A 1 103 ? -3.413 7.885 17.232 1.00 59.25 103 ARG A C 1
ATOM 791 O O . ARG A 1 103 ? -2.877 8.454 16.285 1.00 59.25 103 ARG A O 1
ATOM 798 N N . ILE A 1 104 ? -4.276 6.880 17.080 1.00 67.50 104 ILE A N 1
ATOM 799 C CA . ILE A 1 104 ? -4.632 6.316 15.770 1.00 67.50 104 ILE A CA 1
ATOM 800 C C . ILE A 1 104 ? -5.395 7.360 14.939 1.00 67.50 104 ILE A C 1
ATOM 802 O O . ILE A 1 104 ? -5.082 7.568 13.765 1.00 67.50 104 ILE A O 1
ATOM 806 N N . ARG A 1 105 ? -6.339 8.080 15.562 1.00 68.38 105 ARG A N 1
ATOM 807 C CA . ARG A 1 105 ? -7.079 9.187 14.935 1.00 68.38 105 ARG A CA 1
ATOM 808 C C . ARG A 1 105 ? -6.156 10.329 14.517 1.00 68.38 105 ARG A C 1
ATOM 810 O O . ARG A 1 105 ? -6.291 10.816 13.401 1.00 68.38 105 ARG A O 1
ATOM 817 N N . PHE A 1 106 ? -5.204 10.721 15.364 1.00 72.06 106 PHE A N 1
ATOM 818 C CA . PHE A 1 106 ? -4.269 11.803 15.050 1.00 72.06 106 PHE A CA 1
ATOM 819 C C . PHE A 1 106 ? -3.366 11.471 13.849 1.00 72.06 106 PHE A C 1
ATOM 821 O O . PHE A 1 106 ? -3.178 12.303 12.961 1.00 72.06 106 PHE A O 1
ATOM 828 N N . ILE A 1 107 ? -2.844 10.240 13.778 1.00 72.56 107 ILE A N 1
ATOM 829 C CA . ILE A 1 107 ? -1.985 9.803 12.664 1.00 72.56 107 ILE A CA 1
ATOM 830 C C . ILE A 1 107 ? -2.772 9.780 11.342 1.00 72.56 107 ILE A C 1
ATOM 832 O O . ILE A 1 107 ? -2.281 10.275 10.322 1.00 72.56 107 ILE A O 1
ATOM 836 N N . LEU A 1 108 ? -4.013 9.286 11.361 1.00 66.88 108 LEU A N 1
ATOM 837 C CA . LEU A 1 108 ? -4.890 9.272 10.185 1.00 66.88 108 LEU A CA 1
ATOM 838 C C . LEU A 1 108 ? -5.275 10.687 9.715 1.00 66.88 108 LEU A C 1
ATOM 840 O O . LEU A 1 108 ? -5.192 10.974 8.520 1.00 66.88 108 LEU A O 1
ATOM 844 N N . ASP A 1 109 ? -5.636 11.588 10.631 1.00 69.69 109 ASP A N 1
ATOM 845 C CA . ASP A 1 109 ? -6.056 12.957 10.292 1.00 69.69 109 ASP A CA 1
ATOM 846 C C . ASP A 1 109 ? -4.908 13.783 9.688 1.00 69.69 109 ASP A C 1
ATOM 848 O O . ASP A 1 109 ? -5.069 14.429 8.651 1.00 69.69 109 ASP A O 1
ATOM 852 N N . SER A 1 110 ? -3.692 13.638 10.233 1.00 67.12 110 SER A N 1
ATOM 853 C CA . SER A 1 110 ? -2.485 14.307 9.714 1.00 67.12 110 SER A CA 1
ATOM 854 C C . SER A 1 110 ? -2.123 13.947 8.266 1.00 67.12 110 SER A C 1
ATOM 856 O O . SER A 1 110 ? -1.330 14.640 7.634 1.00 67.12 110 SER A O 1
ATOM 858 N N . SER A 1 111 ? -2.693 12.863 7.736 1.00 47.72 111 SER A N 1
ATOM 859 C CA . SER A 1 111 ? -2.410 12.351 6.389 1.00 47.72 111 SER A CA 1
ATOM 860 C C . SER A 1 111 ? -3.474 12.721 5.364 1.00 47.72 111 SER A C 1
ATOM 862 O O . SER A 1 111 ? -3.309 12.430 4.179 1.00 47.72 111 SER A O 1
ATOM 864 N N . THR A 1 112 ? -4.574 13.316 5.826 1.00 50.16 112 THR A N 1
ATOM 865 C CA . THR A 1 112 ? -5.743 13.645 5.003 1.00 50.16 112 THR A CA 1
ATOM 866 C C . THR A 1 112 ? -5.859 15.157 4.739 1.00 50.16 112 THR A C 1
ATOM 868 O O . THR A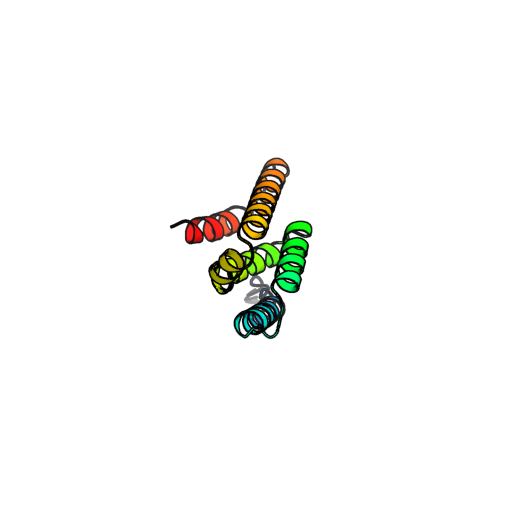 1 112 ? -6.800 15.583 4.073 1.00 50.16 112 THR A O 1
ATOM 871 N N . THR A 1 113 ? -4.891 15.959 5.208 1.00 46.69 113 THR A N 1
ATOM 872 C CA . THR A 1 113 ? -4.718 17.389 4.874 1.00 46.69 113 THR A CA 1
ATOM 873 C C . THR A 1 113 ? -3.596 17.570 3.858 1.00 46.69 113 THR A C 1
ATOM 875 O O . THR A 1 113 ? -3.793 18.351 2.900 1.00 46.69 113 THR A O 1
#

Foldseek 3Di:
DDDPPPCPPPDPPPPCVVVVVLVVVLVCVVVVVDPVVVVLVLLVVLLVVVDPVSLVSNLVNCVRCVVVNCVVPVVSSVVSVVSNVVSVVVVVVVDPDDDPVPVSVVSVVVVVD

Radius of gyration: 17.49 Å; chains: 1; bounding box: 33×27×66 Å